Protein AF-A0A1W9S1S2-F1 (afdb_monomer_lite)

Sequence (81 aa):
MRKSAVIGGLGWCYHNLGQYHKAVDAFKRAIEGFNRAEELDYDGKECCYWRAEALYGLGWCYHNLGQYHKAVDAFKRAIEG

pLDDT: mean 87.1, std 13.28, range [46.69, 98.25]

Structure (mmCIF, N/CA/C/O backbone):
data_AF-A0A1W9S1S2-F1
#
_entry.id   AF-A0A1W9S1S2-F1
#
loop_
_atom_site.group_PDB
_atom_site.id
_atom_site.type_symbol
_atom_site.label_atom_id
_atom_site.label_alt_id
_atom_site.label_comp_id
_atom_site.label_asym_id
_atom_site.label_entity_id
_atom_site.label_seq_id
_atom_site.pdbx_PDB_ins_code
_atom_site.Cartn_x
_atom_site.Cartn_y
_atom_site.Cartn_z
_atom_site.occupancy
_atom_site.B_iso_or_equiv
_atom_site.auth_seq_id
_atom_site.auth_comp_id
_atom_site.auth_asym_id
_atom_site.auth_atom_id
_atom_site.pdbx_PDB_model_num
ATOM 1 N N . MET A 1 1 ? 1.213 2.238 -19.891 1.00 46.69 1 MET A N 1
ATOM 2 C CA . MET A 1 1 ? 1.536 3.553 -19.296 1.00 46.69 1 MET A CA 1
ATOM 3 C C . MET A 1 1 ? 0.385 4.154 -18.481 1.00 46.69 1 MET A C 1
ATOM 5 O O . MET A 1 1 ? 0.576 4.327 -17.293 1.00 46.69 1 MET A O 1
ATOM 9 N N . ARG A 1 2 ? -0.832 4.395 -19.012 1.00 50.78 2 ARG A N 1
ATOM 10 C CA . ARG A 1 2 ? -1.926 5.017 -18.212 1.00 50.78 2 ARG A CA 1
ATOM 11 C C . ARG A 1 2 ? -2.537 4.166 -17.088 1.00 50.78 2 ARG A C 1
ATOM 13 O O . ARG A 1 2 ? -3.099 4.731 -16.163 1.00 50.78 2 ARG A O 1
ATOM 20 N N . LYS A 1 3 ? -2.477 2.830 -17.153 1.00 49.56 3 LYS A N 1
ATOM 21 C CA . LYS A 1 3 ? -3.213 1.976 -16.198 1.00 49.56 3 LYS A CA 1
ATOM 22 C C . LYS A 1 3 ? -2.716 2.113 -14.752 1.00 49.56 3 LYS A C 1
ATOM 24 O O . LYS A 1 3 ? -3.546 2.142 -13.859 1.00 49.56 3 LYS A O 1
ATOM 29 N N . SER A 1 4 ? -1.413 2.242 -14.522 1.00 53.81 4 SER A N 1
ATOM 30 C CA . SER A 1 4 ? -0.818 2.197 -13.178 1.00 53.81 4 SER A CA 1
ATOM 31 C C . SER A 1 4 ? -1.127 3.453 -12.350 1.00 53.81 4 SER A C 1
ATOM 33 O O . SER A 1 4 ? -1.631 3.345 -11.236 1.00 53.81 4 SER A O 1
ATOM 35 N N . ALA A 1 5 ? -0.948 4.645 -12.935 1.00 56.78 5 ALA A N 1
ATOM 36 C CA . ALA A 1 5 ? -1.300 5.920 -12.298 1.00 56.78 5 ALA A CA 1
ATOM 37 C C . ALA A 1 5 ? -2.817 6.054 -12.041 1.00 56.78 5 ALA A C 1
ATOM 39 O O . ALA A 1 5 ? -3.246 6.590 -11.022 1.00 56.78 5 ALA A O 1
ATOM 40 N N . VAL A 1 6 ? -3.647 5.497 -12.933 1.00 59.03 6 VAL A N 1
ATOM 41 C CA . VAL A 1 6 ? -5.115 5.506 -12.790 1.00 59.03 6 VAL A CA 1
ATOM 42 C C . VAL A 1 6 ? -5.587 4.636 -11.614 1.00 59.03 6 VAL A C 1
ATOM 44 O O . VAL A 1 6 ? -6.600 4.955 -10.993 1.00 59.03 6 VAL A O 1
ATOM 47 N N . ILE A 1 7 ? -4.859 3.569 -11.257 1.00 61.31 7 ILE A N 1
ATOM 48 C CA . ILE A 1 7 ? -5.242 2.688 -10.140 1.00 61.31 7 ILE A CA 1
ATOM 49 C C . ILE A 1 7 ? -4.970 3.354 -8.778 1.00 61.31 7 ILE A C 1
ATOM 51 O O . ILE A 1 7 ? -5.776 3.185 -7.863 1.00 61.31 7 ILE A O 1
ATOM 55 N N . GLY A 1 8 ? -3.916 4.172 -8.655 1.00 70.56 8 GLY A N 1
ATOM 56 C CA . GLY A 1 8 ? -3.678 4.981 -7.449 1.00 70.56 8 GLY A CA 1
ATOM 57 C C . GLY A 1 8 ? -4.817 5.974 -7.186 1.00 70.56 8 GLY A C 1
ATOM 58 O O . GLY A 1 8 ? -5.343 6.046 -6.076 1.00 70.56 8 GLY A O 1
ATOM 59 N N . GLY A 1 9 ? -5.290 6.653 -8.238 1.00 84.31 9 GLY A N 1
ATOM 60 C CA . GLY A 1 9 ? -6.452 7.544 -8.153 1.00 84.31 9 GLY A CA 1
ATOM 61 C C . GLY A 1 9 ? -7.740 6.823 -7.738 1.00 84.31 9 GLY A C 1
ATOM 62 O O . GLY A 1 9 ? -8.500 7.334 -6.918 1.00 84.31 9 GLY A O 1
ATOM 63 N N . LEU A 1 10 ? -7.963 5.601 -8.234 1.00 89.75 10 LEU A N 1
ATOM 64 C CA . LEU A 1 10 ? -9.117 4.784 -7.846 1.00 89.75 10 LEU A CA 1
ATOM 65 C C . LEU A 1 10 ? -9.103 4.424 -6.351 1.00 89.75 10 LEU A C 1
ATOM 67 O O . LEU A 1 10 ? -10.152 4.461 -5.703 1.00 89.75 10 LEU A O 1
ATOM 71 N N . GLY A 1 11 ? -7.928 4.102 -5.801 1.00 92.81 11 GLY A N 1
ATOM 72 C CA . GLY A 1 11 ? -7.757 3.852 -4.368 1.00 92.81 11 GLY A CA 1
ATOM 73 C C . GLY A 1 11 ? -8.160 5.060 -3.526 1.00 92.81 11 GLY A C 1
ATOM 74 O O . GLY A 1 11 ? -8.960 4.927 -2.597 1.00 92.81 11 GLY A O 1
ATOM 75 N N . TRP A 1 12 ? -7.708 6.252 -3.915 1.00 94.38 12 TRP A N 1
ATOM 76 C CA . TRP A 1 12 ? -8.064 7.501 -3.241 1.00 94.38 12 TRP A CA 1
ATOM 77 C C . TRP A 1 12 ? -9.554 7.847 -3.349 1.00 94.38 12 TRP A C 1
ATOM 79 O O . TRP A 1 12 ? -10.156 8.282 -2.366 1.00 94.38 12 TRP A O 1
ATOM 89 N N . CYS A 1 13 ? -10.197 7.587 -4.491 1.00 95.56 13 CYS A N 1
ATOM 90 C CA . CYS A 1 13 ? -11.647 7.746 -4.615 1.00 95.56 13 CYS A CA 1
ATOM 91 C C . CYS A 1 13 ? -12.405 6.837 -3.636 1.00 95.56 13 CYS A C 1
ATOM 93 O O . CYS A 1 13 ? -13.296 7.307 -2.931 1.00 95.56 13 CYS A O 1
ATOM 95 N N . TYR A 1 14 ? -12.044 5.552 -3.549 1.00 96.44 14 TYR A N 1
ATOM 96 C CA . TYR A 1 14 ? -12.675 4.641 -2.590 1.00 96.44 14 TYR A CA 1
ATOM 97 C C . TYR A 1 14 ? -12.405 5.037 -1.139 1.00 96.44 14 TYR A C 1
ATOM 99 O O . TYR A 1 14 ? -13.314 4.940 -0.316 1.00 96.44 14 TYR A O 1
ATOM 107 N N . HIS A 1 15 ? -11.196 5.511 -0.834 1.00 96.25 15 HIS A N 1
ATOM 108 C CA . HIS A 1 15 ? -10.844 6.023 0.487 1.00 96.25 15 HIS A CA 1
ATOM 109 C C . HIS A 1 15 ? -11.751 7.194 0.887 1.00 96.25 15 HIS A C 1
ATOM 111 O O . HIS A 1 15 ? -12.356 7.167 1.956 1.00 96.25 15 HIS A O 1
ATOM 117 N N . ASN A 1 16 ? -11.920 8.178 0.001 1.00 96.00 16 ASN A N 1
ATOM 118 C CA . ASN A 1 16 ? -12.749 9.357 0.265 1.00 96.00 16 ASN A CA 1
ATOM 119 C C . ASN A 1 16 ? -14.248 9.029 0.353 1.00 96.00 16 ASN A C 1
ATOM 121 O O . ASN A 1 16 ? -14.998 9.745 1.008 1.00 96.00 16 ASN A O 1
ATOM 125 N N . LEU A 1 17 ? -14.682 7.924 -0.260 1.00 97.38 17 LEU A N 1
ATOM 126 C CA . LEU A 1 17 ? -16.033 7.374 -0.113 1.00 97.38 17 LEU A CA 1
ATOM 127 C C . LEU A 1 17 ? -16.215 6.525 1.161 1.00 97.38 17 LEU A C 1
ATOM 129 O O . LEU A 1 17 ? -17.276 5.928 1.339 1.00 97.38 17 LEU A O 1
ATOM 133 N N . GLY A 1 18 ? -15.191 6.395 2.011 1.00 96.12 18 GLY A N 1
ATOM 134 C CA . GLY A 1 18 ? -15.210 5.533 3.199 1.00 96.12 18 GLY A CA 1
ATOM 135 C C . GLY A 1 18 ? -15.183 4.031 2.886 1.00 96.12 18 GLY A C 1
ATOM 136 O O . GLY A 1 18 ? -15.333 3.196 3.775 1.00 96.12 18 GLY A O 1
ATOM 137 N N . GLN A 1 19 ? -14.981 3.650 1.622 1.00 97.88 19 GLN A N 1
ATOM 138 C CA . GLN A 1 19 ? -14.947 2.259 1.163 1.00 97.88 19 GLN A CA 1
ATOM 139 C C . GLN A 1 19 ? -13.535 1.685 1.315 1.00 97.88 19 GLN A C 1
ATOM 141 O O . GLN A 1 19 ? -12.916 1.236 0.348 1.00 97.88 19 GLN A O 1
ATOM 146 N N . TYR A 1 20 ? -13.016 1.696 2.543 1.00 96.88 20 TYR A N 1
ATOM 147 C CA . TYR A 1 20 ? -11.606 1.412 2.821 1.00 96.88 20 TYR A CA 1
ATOM 148 C C . TYR A 1 20 ? -11.152 0.023 2.356 1.00 96.88 20 TYR A C 1
ATOM 150 O O . TYR A 1 20 ? -10.040 -0.114 1.864 1.00 96.88 20 TYR A O 1
ATOM 158 N N . HIS A 1 21 ? -12.007 -1.003 2.418 1.00 96.75 21 HIS A N 1
ATOM 159 C CA . HIS A 1 21 ? -11.669 -2.329 1.884 1.00 96.75 21 HIS A CA 1
ATOM 160 C C . HIS A 1 21 ? -11.437 -2.319 0.365 1.00 96.75 21 HIS A C 1
ATOM 162 O O . HIS A 1 21 ? -10.456 -2.883 -0.109 1.00 96.75 21 HIS A O 1
ATOM 168 N N . LYS A 1 22 ? -12.277 -1.613 -0.403 1.00 95.75 22 LYS A N 1
ATOM 169 C CA . LYS A 1 22 ? -12.074 -1.473 -1.854 1.00 95.75 22 LYS A CA 1
ATOM 170 C C . LYS A 1 22 ? -10.857 -0.610 -2.175 1.00 95.75 22 LYS A C 1
ATOM 172 O O . LYS A 1 22 ? -10.164 -0.872 -3.155 1.00 95.75 22 LYS A O 1
ATOM 177 N N . ALA A 1 23 ? -10.587 0.397 -1.345 1.00 95.94 23 ALA A N 1
ATOM 178 C CA . ALA A 1 23 ? -9.384 1.210 -1.455 1.00 95.94 23 ALA A CA 1
ATOM 179 C C . ALA A 1 23 ? -8.117 0.363 -1.241 1.00 95.94 23 ALA A C 1
ATOM 181 O O . ALA A 1 23 ? -7.200 0.440 -2.054 1.00 95.94 23 ALA A O 1
ATOM 182 N N . VAL A 1 24 ? -8.102 -0.517 -0.229 1.00 96.81 24 VAL A N 1
ATOM 183 C CA . VAL A 1 24 ? -7.018 -1.491 -0.001 1.00 96.81 24 VAL A CA 1
ATOM 184 C C . VAL A 1 24 ? -6.775 -2.348 -1.243 1.00 96.81 24 VAL A C 1
ATOM 186 O O . VAL A 1 24 ? -5.629 -2.481 -1.675 1.00 96.81 24 VAL A O 1
ATOM 189 N N . ASP A 1 25 ? -7.828 -2.910 -1.836 1.00 95.31 25 ASP A N 1
ATOM 190 C CA . ASP A 1 25 ? -7.695 -3.764 -3.021 1.00 95.31 25 ASP A CA 1
ATOM 191 C C . ASP A 1 25 ? -7.163 -2.986 -4.231 1.00 95.31 25 ASP A C 1
ATOM 193 O O . ASP A 1 25 ? -6.313 -3.484 -4.973 1.00 95.31 25 ASP A O 1
ATOM 197 N N . ALA A 1 26 ? -7.615 -1.743 -4.415 1.00 93.81 26 ALA A N 1
ATOM 198 C CA . ALA A 1 26 ? -7.119 -0.867 -5.469 1.00 93.81 26 ALA A CA 1
ATOM 199 C C . ALA A 1 26 ? -5.628 -0.539 -5.278 1.00 93.81 26 ALA A C 1
ATOM 201 O O . ALA A 1 26 ? -4.840 -0.747 -6.201 1.00 93.81 26 ALA A O 1
ATOM 202 N N . PHE A 1 27 ? -5.212 -0.117 -4.080 1.00 94.62 27 PHE A N 1
ATOM 203 C CA . PHE A 1 27 ? -3.808 0.196 -3.798 1.00 94.62 27 PHE A CA 1
ATOM 204 C C . PHE A 1 27 ? -2.891 -1.028 -3.930 1.00 94.62 27 PHE A C 1
ATOM 206 O O . PHE A 1 27 ? -1.811 -0.920 -4.508 1.00 94.62 27 PHE A O 1
ATOM 213 N N . LYS A 1 28 ? -3.327 -2.221 -3.500 1.00 94.06 28 LYS A N 1
ATOM 214 C CA . LYS A 1 28 ? -2.561 -3.466 -3.700 1.00 94.06 28 LYS A CA 1
ATOM 215 C C . LYS A 1 28 ? -2.330 -3.784 -5.177 1.00 94.06 28 LYS A C 1
ATOM 217 O O . LYS A 1 28 ? -1.212 -4.118 -5.560 1.00 94.06 28 LYS A O 1
ATOM 222 N N . ARG A 1 29 ? -3.361 -3.630 -6.012 1.00 91.88 29 ARG A N 1
ATOM 223 C CA . ARG A 1 29 ? -3.249 -3.836 -7.466 1.00 91.88 29 ARG A CA 1
ATOM 224 C C . ARG A 1 29 ? -2.350 -2.799 -8.137 1.00 91.88 29 ARG A C 1
ATOM 226 O O . ARG A 1 29 ? -1.669 -3.132 -9.102 1.00 91.88 29 ARG A O 1
ATOM 233 N N . ALA A 1 30 ? -2.338 -1.557 -7.645 1.00 90.12 30 ALA A N 1
ATOM 234 C CA . ALA A 1 30 ? -1.391 -0.542 -8.107 1.00 90.12 30 ALA A CA 1
ATOM 235 C C . ALA A 1 30 ? 0.052 -0.974 -7.822 1.00 90.12 30 ALA A C 1
ATOM 237 O O . ALA A 1 30 ? 0.862 -0.997 -8.744 1.00 90.12 30 ALA A O 1
ATOM 238 N N . ILE A 1 31 ? 0.348 -1.382 -6.582 1.00 90.62 31 ILE A N 1
ATOM 239 C CA . ILE A 1 31 ? 1.682 -1.850 -6.174 1.00 90.62 31 ILE A CA 1
ATOM 240 C C . ILE A 1 31 ? 2.147 -3.018 -7.051 1.00 90.62 31 ILE A C 1
ATOM 242 O O . ILE A 1 31 ? 3.256 -2.979 -7.574 1.00 90.62 31 ILE A O 1
ATOM 246 N N . GLU A 1 32 ? 1.295 -4.020 -7.277 1.00 90.12 32 GLU A N 1
ATOM 247 C CA . GLU A 1 32 ? 1.608 -5.156 -8.154 1.00 90.12 32 GLU A CA 1
ATOM 248 C C . GLU A 1 32 ? 1.920 -4.710 -9.593 1.00 90.12 32 GLU A C 1
ATOM 250 O O . GLU A 1 32 ? 2.891 -5.164 -10.198 1.00 90.12 32 GLU A O 1
ATOM 255 N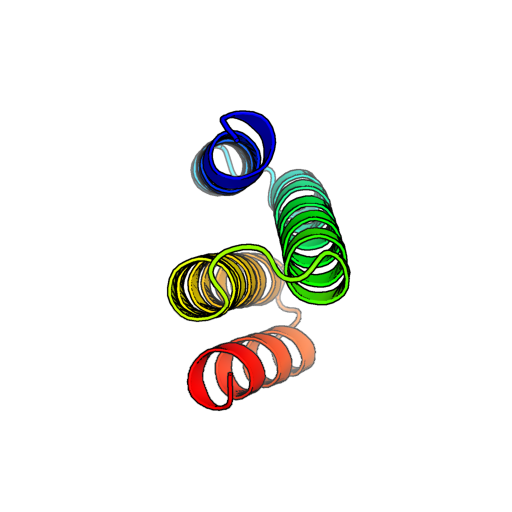 N . GLY A 1 33 ? 1.146 -3.758 -10.123 1.00 87.38 33 GLY A N 1
ATOM 256 C CA . GLY A 1 33 ? 1.399 -3.167 -11.435 1.00 87.38 33 GLY A CA 1
ATOM 257 C C . GLY A 1 33 ? 2.743 -2.438 -11.521 1.00 87.38 33 GLY A C 1
ATOM 258 O O . GLY A 1 33 ? 3.429 -2.561 -12.536 1.00 87.38 33 GLY A O 1
ATOM 259 N N . PHE A 1 34 ? 3.139 -1.711 -10.472 1.00 85.25 34 PHE A N 1
ATOM 260 C CA . PHE A 1 34 ? 4.440 -1.034 -10.414 1.00 85.25 34 PHE A CA 1
ATOM 261 C C . PHE A 1 34 ? 5.604 -2.007 -10.213 1.00 85.25 34 PHE A C 1
ATOM 263 O O . PHE A 1 34 ? 6.673 -1.775 -10.766 1.00 85.25 34 PHE A O 1
ATOM 270 N N . ASN A 1 35 ? 5.418 -3.101 -9.469 1.00 85.25 35 ASN A N 1
ATOM 271 C CA . ASN A 1 35 ? 6.409 -4.182 -9.365 1.00 85.25 35 ASN A CA 1
ATOM 272 C C . ASN A 1 35 ? 6.668 -4.805 -10.736 1.00 85.25 35 ASN A C 1
ATOM 274 O O . ASN A 1 35 ? 7.808 -4.916 -11.173 1.00 85.25 35 ASN A O 1
ATOM 278 N N . ARG A 1 36 ? 5.594 -5.117 -11.468 1.00 84.50 36 ARG A N 1
ATOM 279 C CA . ARG A 1 36 ? 5.704 -5.699 -12.805 1.00 84.50 36 ARG A CA 1
ATOM 280 C C . ARG A 1 36 ? 6.328 -4.745 -13.825 1.00 84.50 36 ARG A C 1
ATOM 282 O O . ARG A 1 36 ? 6.968 -5.203 -14.761 1.00 84.50 36 ARG A O 1
ATOM 289 N N . ALA A 1 37 ? 6.106 -3.438 -13.686 1.00 80.81 37 ALA A N 1
ATOM 290 C CA . ALA A 1 37 ? 6.706 -2.439 -14.567 1.00 80.81 37 ALA A CA 1
ATOM 291 C C . ALA A 1 37 ? 8.225 -2.324 -14.357 1.00 80.81 37 ALA A C 1
ATOM 293 O O . ALA A 1 37 ? 8.959 -2.261 -15.338 1.00 80.81 37 ALA A O 1
ATOM 294 N N . GLU A 1 38 ? 8.684 -2.367 -13.104 1.00 78.81 38 GLU A N 1
ATOM 295 C CA . GLU A 1 38 ? 10.113 -2.365 -12.766 1.00 78.81 38 GLU A CA 1
ATOM 296 C C . GLU A 1 38 ? 10.826 -3.621 -13.297 1.00 78.81 38 GLU A C 1
ATOM 298 O O . GLU A 1 38 ? 11.894 -3.516 -13.888 1.00 78.81 38 GLU A O 1
ATOM 303 N N . GLU A 1 39 ? 10.198 -4.802 -13.199 1.00 82.00 39 GLU A N 1
ATOM 304 C CA . GLU A 1 39 ? 10.721 -6.051 -13.789 1.00 82.00 39 GLU A CA 1
ATOM 305 C C . GLU A 1 39 ? 10.907 -5.982 -15.317 1.00 82.00 39 GLU A C 1
ATOM 307 O O . GLU A 1 39 ? 11.663 -6.768 -15.886 1.00 82.00 39 GLU A O 1
ATOM 312 N N . LEU A 1 40 ? 10.196 -5.074 -15.990 1.00 80.69 40 LEU A N 1
ATOM 313 C CA . LEU A 1 40 ? 10.245 -4.880 -17.441 1.00 80.69 40 LEU A CA 1
ATOM 314 C C . LEU A 1 40 ? 11.191 -3.740 -17.857 1.00 80.69 40 LEU A C 1
ATOM 316 O O . LEU A 1 40 ? 11.091 -3.264 -18.988 1.00 80.69 40 LEU A O 1
ATOM 320 N N . ASP A 1 41 ? 12.082 -3.312 -16.956 1.00 70.06 41 ASP A N 1
ATOM 321 C CA . ASP A 1 41 ? 13.093 -2.262 -17.166 1.00 70.06 41 ASP A CA 1
ATOM 322 C C . ASP A 1 41 ? 12.482 -0.905 -17.571 1.00 70.06 41 ASP A C 1
ATOM 324 O O . ASP A 1 41 ? 13.065 -0.084 -18.284 1.00 70.06 41 ASP A O 1
ATOM 328 N N . TYR A 1 42 ? 11.241 -0.679 -17.132 1.00 69.06 42 TYR A N 1
ATOM 329 C CA . TYR A 1 42 ? 10.540 0.586 -17.293 1.00 69.06 42 TYR A CA 1
ATOM 330 C C . TYR A 1 42 ? 11.020 1.573 -16.226 1.00 69.06 42 TYR A C 1
ATOM 332 O O . TYR A 1 42 ? 11.304 1.135 -15.116 1.00 69.06 42 TYR A O 1
ATOM 340 N N . ASP A 1 43 ? 11.075 2.878 -16.542 1.00 73.25 43 ASP A N 1
ATOM 341 C CA . ASP A 1 43 ? 11.671 3.936 -15.700 1.00 73.25 43 ASP A CA 1
ATOM 342 C C . ASP A 1 43 ? 11.496 3.678 -14.192 1.00 73.25 43 ASP A C 1
ATOM 344 O O . ASP A 1 43 ? 10.434 3.916 -13.600 1.00 73.25 43 ASP A O 1
ATOM 348 N N . GLY A 1 44 ? 12.556 3.128 -13.587 1.00 68.25 44 GLY A N 1
ATOM 349 C CA . GLY A 1 44 ? 12.527 2.632 -12.216 1.00 68.25 44 GLY A CA 1
ATOM 350 C C . GLY A 1 44 ? 12.231 3.743 -11.216 1.00 68.25 44 GLY A C 1
ATOM 351 O O . GLY A 1 44 ? 11.570 3.501 -10.212 1.00 68.25 44 GLY A O 1
ATOM 352 N N . LYS A 1 45 ? 12.612 4.991 -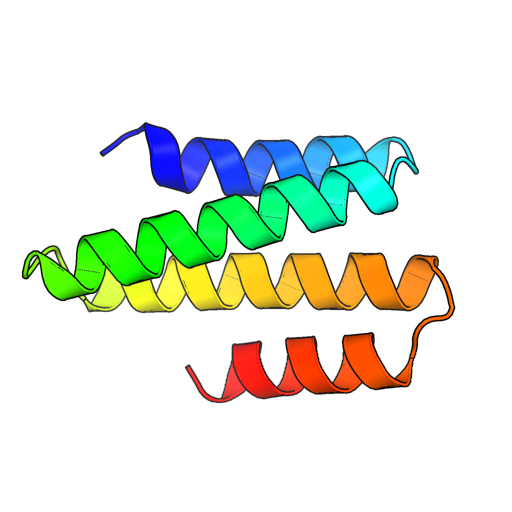11.524 1.00 73.81 45 LYS A N 1
ATOM 353 C CA . LYS A 1 45 ? 12.353 6.139 -10.645 1.00 73.81 45 LYS A CA 1
ATOM 354 C C . LYS A 1 45 ? 10.870 6.475 -10.574 1.00 73.81 45 LYS A C 1
ATOM 356 O O . LYS A 1 45 ? 10.359 6.725 -9.483 1.00 73.81 45 LYS A O 1
ATOM 361 N N . GLU A 1 46 ? 10.167 6.450 -11.707 1.00 73.75 46 GLU A N 1
ATOM 362 C CA . GLU A 1 46 ? 8.713 6.626 -11.705 1.00 73.75 46 GLU A CA 1
ATOM 363 C C . GLU A 1 46 ? 8.028 5.456 -10.989 1.00 73.75 46 GLU A C 1
ATOM 365 O O . GLU A 1 46 ? 7.128 5.671 -10.176 1.00 73.75 46 GLU A O 1
ATOM 370 N N . CYS A 1 47 ? 8.469 4.219 -11.236 1.00 78.25 47 CYS A N 1
ATOM 371 C CA . CYS A 1 47 ? 7.884 3.036 -10.604 1.00 78.25 47 CYS A CA 1
ATOM 372 C C . CYS A 1 47 ? 8.044 3.048 -9.074 1.00 78.25 47 CYS A C 1
ATOM 374 O O . CYS A 1 47 ? 7.071 2.746 -8.379 1.00 78.25 47 CYS A O 1
ATOM 376 N N . CYS A 1 48 ? 9.209 3.446 -8.551 1.00 81.56 48 CYS A N 1
ATOM 377 C CA . CYS A 1 48 ? 9.436 3.615 -7.112 1.00 81.56 48 CYS A CA 1
ATOM 378 C C . CYS A 1 48 ? 8.527 4.695 -6.521 1.00 81.56 48 CYS A C 1
ATOM 380 O O . CYS A 1 48 ? 7.814 4.429 -5.554 1.00 81.56 48 CYS A O 1
ATOM 382 N N . TYR A 1 49 ? 8.469 5.879 -7.145 1.00 84.62 49 TYR A N 1
ATOM 383 C CA . TYR A 1 49 ? 7.636 6.983 -6.661 1.00 84.62 49 TYR A CA 1
ATOM 384 C C . TYR A 1 49 ? 6.160 6.583 -6.545 1.00 84.62 49 TYR A C 1
ATOM 386 O O . TYR A 1 49 ? 5.531 6.750 -5.499 1.00 84.62 49 TYR A O 1
ATOM 394 N N . TRP A 1 50 ? 5.596 5.997 -7.603 1.00 85.38 50 TRP A N 1
ATOM 395 C CA . TRP A 1 50 ? 4.184 5.627 -7.595 1.00 85.38 50 TRP A CA 1
ATOM 396 C C . TRP A 1 50 ? 3.874 4.436 -6.681 1.00 85.38 50 TRP A C 1
ATOM 398 O O . TRP A 1 50 ? 2.770 4.340 -6.137 1.00 85.38 50 TRP A O 1
ATOM 408 N N . ARG A 1 51 ? 4.839 3.533 -6.482 1.00 88.69 51 ARG A N 1
ATOM 409 C CA . ARG A 1 51 ? 4.737 2.449 -5.502 1.00 88.69 51 ARG A CA 1
ATOM 410 C C . ARG A 1 51 ? 4.713 2.995 -4.077 1.00 88.69 51 ARG A C 1
ATOM 412 O O . ARG A 1 51 ? 3.867 2.554 -3.299 1.00 88.69 51 ARG A O 1
ATOM 419 N N . ALA A 1 52 ? 5.581 3.953 -3.756 1.00 91.06 52 ALA A N 1
ATOM 420 C CA . ALA A 1 52 ? 5.603 4.626 -2.461 1.00 91.06 52 ALA A CA 1
ATOM 421 C C . ALA A 1 52 ? 4.269 5.341 -2.181 1.00 91.06 52 ALA A C 1
ATOM 423 O O . ALA A 1 52 ? 3.682 5.151 -1.116 1.00 91.06 52 ALA A O 1
ATOM 424 N N . GLU A 1 53 ? 3.716 6.052 -3.168 1.00 91.75 53 GLU A N 1
ATOM 425 C CA . GLU A 1 53 ? 2.385 6.677 -3.072 1.00 91.75 53 GLU A CA 1
ATOM 426 C C . GLU A 1 53 ? 1.273 5.647 -2.803 1.00 91.75 53 GLU A C 1
ATOM 428 O O . GLU A 1 53 ? 0.444 5.811 -1.904 1.00 91.75 53 GLU A O 1
ATOM 433 N N . ALA A 1 54 ? 1.274 4.523 -3.525 1.00 92.94 54 ALA A N 1
ATOM 434 C CA . ALA A 1 54 ? 0.280 3.473 -3.316 1.00 92.94 54 ALA A CA 1
ATOM 435 C C . ALA A 1 54 ? 0.407 2.801 -1.932 1.00 92.94 54 ALA A C 1
ATOM 437 O O . ALA A 1 54 ? -0.607 2.461 -1.317 1.00 92.94 54 ALA A O 1
ATOM 438 N N . LEU A 1 55 ? 1.629 2.629 -1.417 1.00 95.44 55 LEU A N 1
ATOM 439 C CA . LEU A 1 55 ? 1.886 2.132 -0.059 1.00 95.44 55 LEU A CA 1
ATOM 440 C C . LEU A 1 55 ? 1.425 3.132 1.008 1.00 95.44 55 LEU A C 1
ATOM 442 O O . LEU A 1 55 ? 0.835 2.731 2.014 1.00 95.44 55 LEU A O 1
ATOM 446 N N . TYR A 1 56 ? 1.613 4.427 0.766 1.00 95.50 56 TYR A N 1
ATOM 447 C CA . TYR A 1 56 ? 1.117 5.489 1.633 1.00 95.50 56 TYR A CA 1
ATOM 448 C C . TYR A 1 56 ? -0.418 5.489 1.715 1.00 95.50 56 TYR A C 1
ATOM 450 O O . TYR A 1 56 ? -0.985 5.457 2.812 1.00 95.50 56 TYR A O 1
ATOM 458 N N . GLY A 1 57 ? -1.108 5.416 0.572 1.00 95.19 57 GLY A N 1
ATOM 459 C CA . GLY A 1 57 ? -2.568 5.281 0.529 1.00 95.19 57 GLY A CA 1
ATOM 460 C C . GLY A 1 57 ? -3.069 4.010 1.229 1.00 95.19 57 GLY A C 1
ATOM 461 O O . GLY A 1 57 ? -4.067 4.034 1.957 1.00 95.19 57 GLY A O 1
ATOM 462 N N . LEU A 1 58 ? -2.339 2.900 1.088 1.00 96.50 58 LEU A N 1
ATOM 463 C CA . LEU A 1 58 ? -2.632 1.646 1.779 1.00 96.50 58 LEU A CA 1
ATOM 464 C C . LEU A 1 58 ? -2.517 1.783 3.309 1.00 96.50 58 LEU A C 1
ATOM 466 O O . LEU A 1 58 ? -3.368 1.257 4.033 1.00 96.50 58 LEU A O 1
ATOM 470 N N . GLY A 1 59 ? -1.514 2.518 3.798 1.00 97.38 59 GLY A N 1
ATOM 471 C CA . GLY A 1 59 ? -1.338 2.815 5.220 1.00 97.38 59 GLY A CA 1
ATOM 472 C C . GLY A 1 59 ? -2.533 3.556 5.813 1.00 97.38 59 GLY A C 1
ATOM 473 O O . GLY A 1 59 ? -3.076 3.135 6.838 1.00 97.38 59 GLY A O 1
ATOM 474 N N . TRP A 1 60 ? -3.027 4.583 5.118 1.00 98.00 60 TRP A N 1
ATOM 475 C CA . TRP A 1 60 ? -4.235 5.308 5.522 1.00 98.00 60 TRP A CA 1
ATOM 476 C C . TRP A 1 60 ? -5.486 4.436 5.535 1.00 98.00 60 TRP A C 1
ATOM 478 O O . TRP A 1 60 ? -6.278 4.493 6.477 1.00 98.00 60 TRP A O 1
ATOM 488 N N . CYS A 1 61 ? -5.650 3.573 4.535 1.00 97.62 61 CYS A N 1
ATOM 489 C CA . CYS A 1 61 ? -6.786 2.659 4.507 1.00 97.62 61 CYS A CA 1
ATOM 490 C C . CYS A 1 61 ? -6.766 1.694 5.699 1.00 97.62 61 CYS A C 1
ATOM 492 O O . CYS A 1 61 ? -7.799 1.482 6.334 1.00 97.62 61 CYS A O 1
ATOM 494 N N . TYR A 1 62 ? -5.602 1.135 6.044 1.00 98.25 62 TYR A N 1
ATOM 495 C CA . TYR A 1 62 ? -5.481 0.274 7.221 1.00 98.25 62 TYR A CA 1
ATOM 496 C C . TYR A 1 62 ? -5.687 1.030 8.530 1.00 98.25 62 TYR A C 1
ATOM 498 O O . TYR A 1 62 ? -6.318 0.483 9.435 1.00 98.25 62 TYR A O 1
ATOM 506 N N . HIS A 1 63 ? -5.218 2.275 8.623 1.00 98.25 63 HIS A N 1
ATOM 507 C CA . HIS A 1 63 ? -5.476 3.137 9.774 1.00 98.25 63 HIS A CA 1
ATOM 508 C C . HIS A 1 63 ? -6.983 3.328 9.989 1.00 98.25 63 HIS A C 1
ATOM 510 O O . HIS A 1 63 ? -7.486 3.088 11.086 1.00 98.25 63 HIS A O 1
ATOM 516 N N . ASN A 1 64 ? 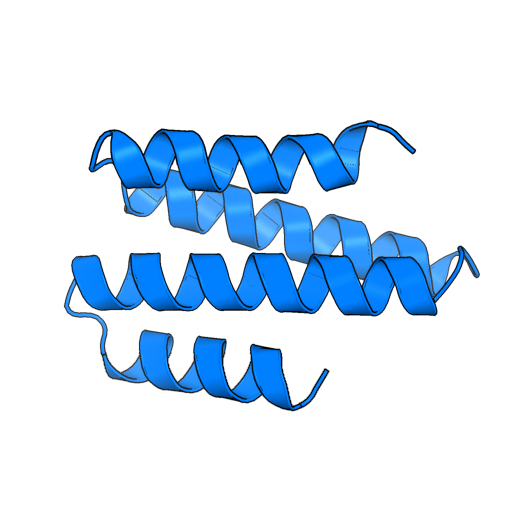-7.721 3.661 8.928 1.00 97.25 64 ASN A N 1
ATOM 517 C CA . ASN A 1 64 ? -9.166 3.888 9.003 1.00 97.25 64 ASN A CA 1
ATOM 518 C C . ASN A 1 64 ? -9.980 2.608 9.250 1.00 97.25 64 ASN A C 1
ATOM 520 O O . ASN A 1 64 ? -11.106 2.676 9.731 1.00 97.25 64 ASN A O 1
ATOM 524 N N . LEU A 1 65 ? -9.401 1.436 8.976 1.00 97.81 65 LEU A N 1
ATOM 525 C CA . LEU A 1 65 ? -9.963 0.129 9.333 1.00 97.81 65 LEU A CA 1
ATOM 526 C C . LEU A 1 65 ? -9.592 -0.331 10.757 1.00 97.81 65 LEU A C 1
ATOM 528 O O . LEU A 1 65 ? -9.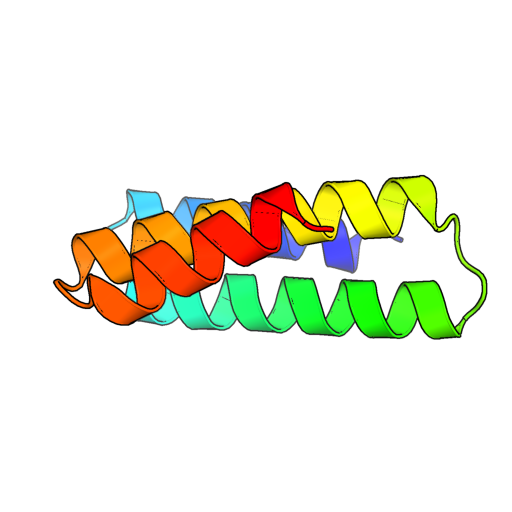925 -1.456 11.129 1.00 97.81 65 LEU A O 1
ATOM 532 N N . GLY A 1 66 ? -8.854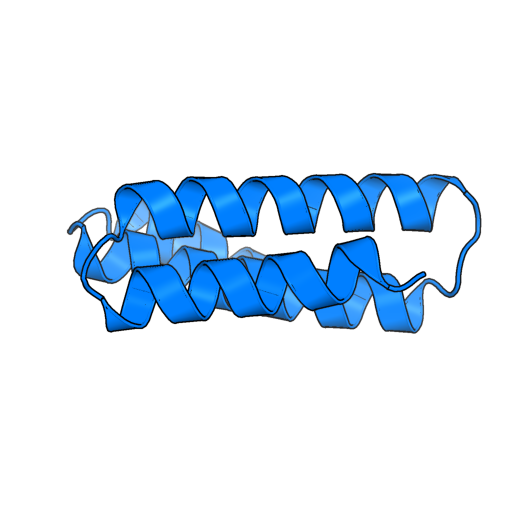 0.472 11.534 1.00 97.69 66 GLY A N 1
ATOM 533 C CA . GLY A 1 66 ? -8.354 0.097 12.864 1.00 97.69 66 GLY A CA 1
ATOM 534 C C . GLY A 1 66 ? -7.224 -0.943 12.844 1.00 97.69 66 GLY A C 1
ATOM 535 O O . GLY A 1 66 ? -6.831 -1.476 13.880 1.00 97.69 66 GLY A O 1
ATOM 536 N N . GLN A 1 67 ? -6.668 -1.254 11.670 1.00 98.19 67 GLN A N 1
ATOM 537 C CA . GLN A 1 67 ? -5.601 -2.241 11.486 1.00 98.19 67 GLN A CA 1
ATOM 538 C C . GLN A 1 67 ? -4.226 -1.578 11.630 1.00 98.19 67 GLN A C 1
ATOM 540 O O . GLN A 1 67 ? -3.409 -1.591 10.710 1.00 98.19 67 GLN A O 1
ATOM 545 N N . TYR A 1 68 ? -3.960 -0.999 12.801 1.00 97.38 68 TYR A N 1
ATOM 546 C CA . TYR A 1 68 ? -2.798 -0.131 13.024 1.00 97.38 68 TYR A CA 1
ATOM 547 C C . TYR A 1 68 ? -1.449 -0.803 12.742 1.00 97.38 68 TYR A C 1
ATOM 549 O O . TYR A 1 68 ? -0.561 -0.174 12.177 1.00 97.38 68 TYR A O 1
ATOM 557 N N . HIS A 1 69 ? -1.305 -2.094 13.052 1.00 97.94 69 HIS A N 1
ATOM 558 C CA . HIS A 1 69 ? -0.078 -2.840 12.752 1.00 97.94 69 HIS A CA 1
ATOM 559 C C . HIS A 1 69 ? 0.229 -2.877 11.245 1.00 97.94 69 HIS A C 1
ATOM 561 O O . HIS A 1 69 ? 1.368 -2.657 10.843 1.00 97.94 69 HIS A O 1
ATOM 567 N N . LYS A 1 70 ? -0.792 -3.078 10.399 1.00 97.38 70 LYS A N 1
ATOM 568 C CA . LYS A 1 70 ? -0.640 -3.045 8.936 1.00 97.38 70 LYS A CA 1
ATOM 569 C C . LYS A 1 70 ? -0.447 -1.632 8.408 1.00 97.38 70 LYS A C 1
ATOM 571 O O . LYS A 1 70 ? 0.250 -1.458 7.417 1.00 97.38 70 LYS A O 1
ATOM 576 N N . ALA A 1 71 ? -1.055 -0.637 9.052 1.00 97.75 71 ALA A N 1
ATOM 577 C CA . ALA A 1 71 ? -0.846 0.761 8.695 1.00 97.75 71 ALA A CA 1
ATOM 578 C C . ALA A 1 71 ? 0.622 1.162 8.887 1.00 97.75 71 ALA A C 1
ATOM 580 O O . ALA A 1 71 ? 1.232 1.703 7.971 1.00 97.75 71 ALA A O 1
ATOM 581 N N . VAL A 1 72 ? 1.208 0.820 10.041 1.00 98.00 72 VAL A N 1
ATOM 582 C CA . VAL A 1 72 ? 2.628 1.068 10.333 1.00 98.00 72 VAL A CA 1
ATOM 583 C C . VAL A 1 72 ? 3.532 0.365 9.325 1.00 98.00 72 VAL A C 1
ATOM 585 O O . VAL A 1 72 ? 4.449 0.995 8.809 1.00 98.00 72 VAL A O 1
ATOM 588 N N . ASP A 1 73 ? 3.274 -0.909 9.021 1.00 97.31 73 ASP A N 1
ATOM 589 C CA . ASP A 1 73 ? 4.050 -1.651 8.020 1.00 97.31 73 ASP A CA 1
ATOM 590 C C . ASP A 1 73 ? 3.987 -0.985 6.637 1.00 97.31 73 ASP A C 1
ATOM 592 O O . ASP A 1 73 ? 5.015 -0.733 6.011 1.00 97.31 73 ASP A O 1
ATOM 596 N N . ALA A 1 74 ? 2.785 -0.615 6.188 1.00 96.50 74 ALA A N 1
ATOM 597 C CA . ALA A 1 74 ? 2.592 0.049 4.904 1.00 96.50 74 ALA A CA 1
ATOM 598 C C . ALA A 1 74 ? 3.305 1.411 4.840 1.00 96.50 74 ALA A C 1
ATOM 600 O O . ALA A 1 74 ? 3.970 1.699 3.848 1.00 96.50 74 ALA A O 1
ATOM 601 N N . PHE A 1 75 ? 3.232 2.218 5.904 1.00 96.50 75 PHE A N 1
ATOM 602 C CA . PHE A 1 75 ? 3.935 3.500 5.962 1.00 96.50 75 PHE A CA 1
ATOM 603 C C . PHE A 1 75 ? 5.456 3.343 6.003 1.00 96.50 75 PHE A C 1
ATOM 605 O O . PHE A 1 75 ? 6.148 4.100 5.332 1.00 96.50 75 PHE A O 1
ATOM 612 N N . LYS A 1 76 ? 5.992 2.355 6.731 1.00 96.62 76 LYS A N 1
ATOM 613 C CA . LYS A 1 76 ? 7.437 2.074 6.728 1.00 96.62 76 LYS A CA 1
ATOM 614 C C . LYS A 1 76 ? 7.925 1.713 5.333 1.00 96.62 76 LYS A C 1
ATOM 616 O O . LYS A 1 76 ? 8.857 2.325 4.826 1.00 96.62 76 LYS A O 1
ATOM 621 N N . ARG A 1 77 ? 7.218 0.799 4.671 1.00 93.19 77 ARG A N 1
ATOM 622 C CA . ARG A 1 77 ? 7.539 0.384 3.303 1.00 93.19 77 ARG A CA 1
ATOM 623 C C . ARG A 1 77 ? 7.424 1.522 2.288 1.00 93.19 77 ARG A C 1
ATOM 625 O O . ARG A 1 77 ? 8.130 1.493 1.292 1.00 93.19 77 ARG A O 1
ATOM 632 N N . ALA A 1 78 ? 6.551 2.504 2.525 1.00 91.31 78 ALA A N 1
ATOM 633 C CA . ALA A 1 78 ? 6.445 3.699 1.686 1.00 91.31 78 ALA A CA 1
ATOM 634 C C . ALA A 1 78 ? 7.651 4.648 1.826 1.00 91.31 78 ALA A C 1
ATOM 636 O O . ALA A 1 78 ? 7.896 5.437 0.925 1.00 91.31 78 ALA A O 1
ATOM 637 N N . ILE A 1 79 ? 8.370 4.596 2.952 1.00 89.88 79 ILE A N 1
ATOM 638 C CA . ILE A 1 79 ? 9.564 5.417 3.219 1.00 89.88 79 ILE A CA 1
ATOM 639 C C .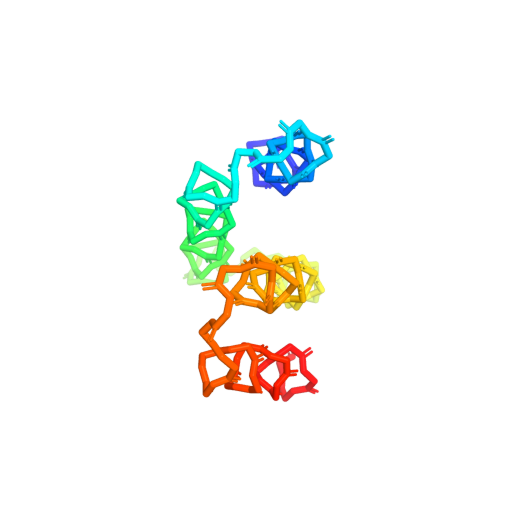 ILE A 1 79 ? 10.840 4.703 2.751 1.00 89.88 79 ILE A C 1
ATOM 641 O O . ILE A 1 79 ? 11.809 5.351 2.371 1.00 89.88 79 ILE A O 1
ATOM 645 N N . GLU A 1 80 ? 10.852 3.372 2.823 1.00 82.50 80 GLU A N 1
ATOM 646 C CA . GLU A 1 80 ? 12.012 2.535 2.495 1.00 82.50 80 GLU A CA 1
ATOM 647 C C . GLU A 1 80 ? 12.171 2.241 0.989 1.00 82.50 80 GLU A C 1
ATOM 649 O O . GLU A 1 80 ? 13.220 1.732 0.595 1.00 82.50 80 GLU A O 1
ATOM 654 N N . GLY A 1 81 ? 11.150 2.519 0.167 1.00 64.88 81 GLY A N 1
ATOM 655 C CA . GLY A 1 81 ? 11.132 2.268 -1.286 1.00 64.88 81 GLY A CA 1
ATOM 656 C C . GLY A 1 81 ? 11.384 3.510 -2.129 1.00 64.88 81 GLY A C 1
ATOM 657 O O . GLY A 1 81 ? 11.925 3.335 -3.244 1.00 64.88 81 GLY A O 1
#

Secondary structure (DSSP, 8-state):
-HHHHHHHHHHHHHHHTT-HHHHHHHHHHHHHHHHHHHTTT--HHHHHHHHHHHHHHHHHHHHHTT-HHHHHHHHHHHHH-

Radius of gyration: 12.02 Å; chains: 1; bounding box: 29×15×32 Å

Foldseek 3Di:
DPPLLVLLVVLVVCVVVVVLVVSLVSLVVSLVVLVVCVVVVHPVVVSLLSNLSSLQSNLSSCVSVVVNVSSVVSNVSSVVD